Protein AF-A0A3A9UTT5-F1 (afdb_monomer_lite)

Structure (mmCIF, N/CA/C/O backbone):
data_AF-A0A3A9UTT5-F1
#
_entry.id   AF-A0A3A9UTT5-F1
#
loop_
_atom_site.group_PDB
_atom_site.id
_atom_site.type_symbol
_atom_site.label_atom_id
_atom_site.label_alt_id
_atom_site.label_comp_id
_atom_site.label_asym_id
_atom_site.label_entity_id
_atom_site.label_seq_id
_atom_site.pdbx_PDB_ins_code
_atom_site.Cartn_x
_atom_site.Cartn_y
_atom_site.Cartn_z
_atom_site.occupancy
_atom_site.B_iso_or_equiv
_atom_site.auth_seq_id
_atom_site.auth_comp_id
_atom_site.auth_asym_id
_atom_site.auth_atom_id
_atom_site.pdbx_PDB_model_num
ATOM 1 N N . MET A 1 1 ? -17.565 -3.829 21.965 1.00 59.84 1 MET A N 1
ATOM 2 C CA . MET A 1 1 ? -16.087 -3.809 22.070 1.00 59.84 1 MET A CA 1
ATOM 3 C C . MET A 1 1 ? -15.660 -2.797 23.115 1.00 59.84 1 MET A C 1
ATOM 5 O O . MET A 1 1 ? -16.307 -1.765 23.245 1.00 59.84 1 MET A O 1
ATOM 9 N N . ASN A 1 2 ? -14.602 -3.105 23.867 1.00 71.81 2 ASN A N 1
ATOM 10 C CA . ASN A 1 2 ? -14.089 -2.242 24.931 1.00 71.81 2 ASN A CA 1
ATOM 11 C C . ASN A 1 2 ? -13.657 -0.871 24.372 1.00 71.81 2 ASN A C 1
ATOM 13 O O . ASN A 1 2 ? -13.120 -0.802 23.267 1.00 71.81 2 ASN A O 1
ATOM 17 N N . LYS A 1 3 ? -13.869 0.217 25.125 1.00 70.62 3 LYS A N 1
ATOM 18 C CA . LYS A 1 3 ? -13.639 1.608 24.669 1.00 70.62 3 LYS A CA 1
ATOM 19 C C . LYS A 1 3 ? -12.223 1.832 24.107 1.00 70.62 3 LYS A C 1
ATOM 21 O O . LYS A 1 3 ? -12.067 2.541 23.118 1.00 70.62 3 LYS A O 1
ATOM 26 N N . ASN A 1 4 ? -11.224 1.154 24.675 1.00 80.44 4 ASN A N 1
ATOM 27 C CA . ASN A 1 4 ? -9.819 1.236 24.258 1.00 80.44 4 ASN A CA 1
ATOM 28 C C . ASN A 1 4 ? -9.573 0.660 22.853 1.00 80.44 4 ASN A C 1
ATOM 30 O O . ASN A 1 4 ? -8.792 1.222 22.090 1.00 80.44 4 ASN A O 1
ATOM 34 N N . TRP A 1 5 ? -10.285 -0.407 22.475 1.00 84.38 5 TRP A N 1
ATOM 35 C CA . TRP A 1 5 ? -10.155 -1.018 21.148 1.00 84.38 5 TRP A CA 1
ATOM 36 C C . TRP A 1 5 ? -10.652 -0.092 20.043 1.00 84.38 5 TRP A C 1
ATOM 38 O O . TRP A 1 5 ? -10.034 0.001 18.991 1.00 84.38 5 TRP A O 1
ATOM 48 N N . ARG A 1 6 ? -11.722 0.662 20.310 1.00 85.06 6 ARG A N 1
ATOM 49 C CA . ARG A 1 6 ? -12.276 1.613 19.342 1.00 85.06 6 ARG A CA 1
ATOM 50 C C . ARG A 1 6 ? -11.321 2.775 19.056 1.00 85.06 6 ARG A C 1
ATOM 52 O O . ARG A 1 6 ? -11.239 3.227 17.922 1.00 85.06 6 ARG A O 1
ATOM 59 N N . VAL A 1 7 ? -10.593 3.255 20.067 1.00 88.69 7 VAL A N 1
ATOM 60 C CA . VAL A 1 7 ? -9.579 4.310 19.882 1.00 88.69 7 VAL A CA 1
ATOM 61 C C . VAL A 1 7 ? -8.424 3.797 19.021 1.00 88.69 7 VAL A C 1
ATOM 63 O O . VAL A 1 7 ? -7.996 4.484 18.097 1.00 88.69 7 VAL A O 1
ATOM 66 N N . LEU A 1 8 ? -7.967 2.570 19.280 1.00 88.00 8 LEU A N 1
ATOM 67 C CA . LEU A 1 8 ? -6.905 1.926 18.511 1.00 88.00 8 LEU A CA 1
ATOM 68 C C . LEU A 1 8 ? -7.303 1.746 17.036 1.00 88.00 8 LEU A C 1
ATOM 70 O O . LEU A 1 8 ? -6.522 2.096 16.153 1.00 88.00 8 LEU A O 1
ATOM 74 N N . GLU A 1 9 ? -8.526 1.288 16.756 1.00 88.38 9 GLU A N 1
ATOM 75 C CA . GLU A 1 9 ? -9.044 1.160 15.383 1.00 88.38 9 GLU A CA 1
ATOM 76 C C . GLU A 1 9 ? -9.047 2.490 14.625 1.00 88.38 9 GLU A C 1
ATOM 78 O O . GLU A 1 9 ? -8.657 2.537 13.458 1.00 88.38 9 GLU A O 1
ATOM 83 N N . ILE A 1 10 ? -9.442 3.580 15.289 1.00 91.44 10 ILE A N 1
ATOM 84 C CA . ILE A 1 10 ? -9.449 4.919 14.686 1.00 91.44 10 ILE A CA 1
ATOM 85 C C . ILE A 1 10 ? -8.025 5.352 14.327 1.00 91.44 10 ILE A C 1
ATOM 87 O O . ILE A 1 10 ? -7.793 5.822 13.214 1.00 91.44 10 ILE A O 1
ATOM 91 N N . ILE A 1 11 ? -7.066 5.167 15.239 1.00 93.06 11 ILE A N 1
ATOM 92 C CA . ILE A 1 11 ? -5.664 5.539 15.004 1.00 93.06 11 ILE A CA 1
ATOM 93 C C . ILE A 1 11 ? -5.086 4.737 13.832 1.00 93.06 11 ILE A C 1
ATOM 95 O O . ILE A 1 11 ? -4.530 5.326 12.904 1.00 93.06 11 ILE A O 1
ATOM 99 N N . ILE A 1 12 ? -5.257 3.410 13.833 1.00 91.19 12 ILE A N 1
ATOM 100 C CA . ILE A 1 12 ? -4.763 2.544 12.751 1.00 91.19 12 ILE A CA 1
ATOM 101 C C . ILE A 1 12 ? -5.416 2.908 11.422 1.00 91.19 12 ILE A C 1
ATOM 103 O O . ILE A 1 12 ? -4.730 2.986 10.404 1.00 91.19 12 ILE A O 1
ATOM 107 N N . SER A 1 13 ? -6.722 3.170 11.421 1.00 93.50 13 SER A N 1
ATOM 108 C CA . SER A 1 13 ? -7.420 3.610 10.221 1.00 93.50 13 SER A CA 1
ATOM 109 C C . SER A 1 13 ? -6.817 4.892 9.649 1.00 93.50 13 SER A C 1
ATOM 111 O O . SER A 1 13 ? -6.549 4.965 8.451 1.00 93.50 13 SER A O 1
ATOM 113 N N . LEU A 1 14 ? -6.644 5.924 10.480 1.00 94.12 14 LEU A N 1
ATOM 114 C CA . LEU A 1 14 ? -6.111 7.206 10.022 1.00 94.12 14 LEU A CA 1
ATOM 115 C C . LEU A 1 14 ? -4.704 7.034 9.447 1.00 94.12 14 LEU A C 1
ATOM 117 O O . LEU A 1 14 ? -4.422 7.566 8.375 1.00 94.12 14 LEU A O 1
ATOM 121 N N . LEU A 1 15 ? -3.863 6.226 10.098 1.00 92.62 15 LEU A N 1
ATOM 122 C CA . LEU A 1 15 ? -2.541 5.880 9.579 1.00 92.62 15 LEU A CA 1
ATOM 123 C C . LEU A 1 15 ? -2.621 5.183 8.216 1.00 92.62 15 LEU A C 1
ATOM 125 O O . LEU A 1 15 ? -1.904 5.583 7.304 1.00 92.62 15 LE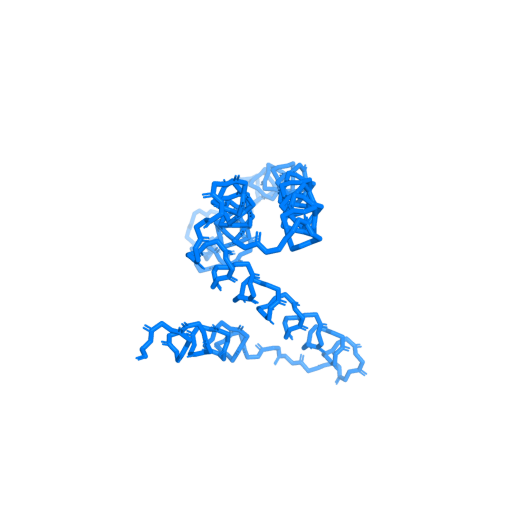U A O 1
ATOM 129 N N . GLN A 1 16 ? -3.505 4.195 8.041 1.00 92.94 16 GLN A N 1
ATOM 130 C CA . GLN A 1 16 ? -3.681 3.502 6.757 1.00 92.94 16 GLN A CA 1
ATOM 131 C C . GLN A 1 16 ? -4.137 4.449 5.641 1.00 92.94 16 GLN A C 1
ATOM 133 O O . GLN A 1 16 ? -3.586 4.421 4.542 1.00 92.94 16 GLN A O 1
ATOM 138 N N . ILE A 1 17 ? -5.105 5.325 5.924 1.00 95.62 17 ILE A N 1
ATOM 139 C CA . ILE A 1 17 ? -5.613 6.289 4.941 1.00 95.62 17 ILE A CA 1
ATOM 140 C C . ILE A 1 17 ? -4.509 7.270 4.538 1.00 95.62 17 ILE A C 1
ATOM 142 O O . ILE A 1 17 ? -4.254 7.444 3.346 1.00 95.62 17 ILE A O 1
ATOM 146 N N . ILE A 1 18 ? -3.827 7.879 5.515 1.00 95.19 18 ILE A N 1
ATOM 147 C CA . ILE A 1 18 ? -2.739 8.831 5.255 1.00 95.19 18 ILE A CA 1
ATOM 148 C C . ILE A 1 18 ? -1.626 8.146 4.459 1.00 95.19 18 ILE A C 1
ATOM 150 O O . ILE A 1 18 ? -1.167 8.685 3.453 1.00 95.19 18 ILE A O 1
ATOM 154 N N . PHE A 1 19 ? -1.231 6.937 4.856 1.00 91.69 19 PHE A N 1
ATOM 155 C CA . PHE A 1 19 ? -0.180 6.181 4.184 1.00 91.69 19 PHE A CA 1
ATOM 156 C C . PHE A 1 19 ? -0.543 5.844 2.731 1.00 91.69 19 PHE A C 1
ATOM 158 O O . PHE A 1 19 ? 0.260 6.075 1.826 1.00 91.69 19 PHE A O 1
ATOM 165 N N . GLY A 1 20 ? -1.767 5.371 2.478 1.00 92.12 20 GLY A N 1
ATOM 166 C CA . GLY A 1 20 ? -2.242 5.093 1.122 1.00 92.12 20 GLY A CA 1
ATOM 167 C C . GLY A 1 20 ? -2.284 6.342 0.233 1.00 92.12 20 GLY A C 1
ATOM 168 O O . GLY A 1 20 ? -1.884 6.278 -0.931 1.00 92.12 20 GLY A O 1
ATOM 169 N N . ILE A 1 21 ? -2.690 7.493 0.783 1.00 94.12 21 ILE A N 1
ATOM 170 C CA . ILE A 1 21 ? -2.673 8.780 0.066 1.00 94.12 21 ILE A CA 1
ATOM 171 C C . ILE A 1 21 ? -1.239 9.192 -0.276 1.00 94.12 21 ILE A C 1
ATOM 173 O O . ILE A 1 21 ? -0.969 9.549 -1.422 1.00 94.12 21 ILE A O 1
ATOM 177 N N . VAL A 1 22 ? -0.310 9.112 0.682 1.00 92.81 22 VAL A N 1
ATOM 178 C CA . VAL A 1 22 ? 1.106 9.447 0.457 1.00 92.81 22 VAL A CA 1
ATOM 179 C C . VAL A 1 22 ? 1.688 8.607 -0.680 1.00 92.81 22 VAL A C 1
ATOM 181 O O . VAL A 1 22 ? 2.334 9.151 -1.576 1.00 92.81 22 VAL A O 1
ATOM 184 N N . ILE A 1 23 ? 1.411 7.300 -0.701 1.00 89.25 23 ILE A N 1
ATOM 185 C CA . ILE A 1 23 ? 1.889 6.422 -1.773 1.00 89.25 23 ILE A CA 1
ATOM 186 C C . ILE A 1 23 ? 1.308 6.839 -3.137 1.00 89.25 23 ILE A C 1
ATOM 188 O O . ILE A 1 23 ? 2.056 6.925 -4.112 1.00 89.25 23 ILE A O 1
ATOM 192 N N . LEU A 1 24 ? 0.009 7.152 -3.224 1.00 91.44 24 LEU A N 1
ATOM 193 C CA . LEU A 1 24 ? -0.605 7.622 -4.475 1.00 91.44 24 LEU A CA 1
ATOM 194 C C . LEU A 1 24 ? 0.029 8.920 -4.985 1.00 91.44 24 LEU A C 1
ATOM 196 O O . LEU A 1 24 ? 0.325 9.030 -6.177 1.00 91.44 24 LEU A O 1
ATOM 200 N N . VAL A 1 25 ? 0.277 9.877 -4.086 1.00 91.88 25 VAL A N 1
ATOM 201 C CA . VAL A 1 25 ? 0.910 11.163 -4.418 1.00 91.88 25 VAL A CA 1
ATOM 202 C C . VAL A 1 25 ? 2.321 10.967 -4.977 1.00 91.88 25 VAL A C 1
ATOM 204 O O . VAL A 1 25 ? 2.725 11.710 -5.866 1.00 91.88 25 VAL A O 1
ATOM 207 N N . ILE A 1 26 ? 3.057 9.954 -4.516 1.00 87.31 26 ILE A N 1
ATOM 208 C CA . ILE A 1 26 ? 4.398 9.628 -5.025 1.00 87.31 26 ILE A CA 1
ATOM 209 C C . ILE A 1 26 ? 4.327 8.898 -6.380 1.00 87.31 26 ILE A C 1
ATOM 211 O O . ILE A 1 26 ? 5.112 9.180 -7.291 1.00 87.31 26 ILE A O 1
ATOM 215 N N . ILE A 1 27 ? 3.388 7.962 -6.550 1.00 86.75 27 ILE A N 1
ATOM 216 C CA . ILE A 1 27 ? 3.310 7.117 -7.754 1.00 86.75 27 ILE A CA 1
ATOM 217 C C . ILE A 1 27 ? 2.799 7.886 -8.977 1.00 86.75 27 ILE A C 1
ATOM 219 O O . ILE A 1 27 ? 3.372 7.752 -10.057 1.00 86.75 27 ILE A O 1
ATOM 223 N N . LEU A 1 28 ? 1.742 8.690 -8.836 1.00 84.62 28 LEU A N 1
ATOM 224 C CA . LEU A 1 28 ? 1.120 9.405 -9.961 1.00 84.62 28 LEU A CA 1
ATOM 225 C C . LEU A 1 28 ? 2.106 10.249 -10.799 1.00 84.62 28 LEU A C 1
ATOM 227 O O . LEU A 1 28 ? 2.138 10.080 -12.022 1.00 84.62 28 LEU A O 1
ATOM 231 N N . PRO A 1 29 ? 2.956 11.114 -10.210 1.00 85.62 29 PRO A N 1
ATOM 232 C CA . PRO A 1 29 ? 3.946 11.861 -10.984 1.00 85.62 29 PRO A CA 1
ATOM 233 C C . PRO A 1 29 ? 5.029 10.953 -11.581 1.00 85.62 29 PRO A C 1
ATOM 235 O O . PRO A 1 29 ? 5.555 11.253 -12.654 1.00 85.62 29 PRO A O 1
ATOM 238 N N . THR A 1 30 ? 5.343 9.833 -10.926 1.00 83.19 30 THR A N 1
ATOM 239 C CA . THR A 1 30 ? 6.320 8.847 -11.413 1.00 83.19 30 THR A CA 1
ATOM 240 C C . THR A 1 30 ? 5.818 8.145 -12.675 1.00 83.19 30 THR A C 1
ATOM 242 O O . THR A 1 30 ? 6.573 8.009 -13.636 1.00 83.19 30 THR A O 1
ATOM 245 N N . ILE A 1 31 ? 4.530 7.790 -12.721 1.00 82.50 31 ILE A N 1
ATOM 246 C CA . ILE A 1 31 ? 3.876 7.246 -13.922 1.00 82.50 31 ILE A CA 1
ATOM 247 C C . ILE A 1 31 ? 3.958 8.242 -15.068 1.00 82.50 31 ILE A C 1
ATOM 249 O O . ILE A 1 31 ? 4.353 7.874 -16.169 1.00 82.50 31 ILE A O 1
ATOM 253 N N . ASN A 1 32 ? 3.616 9.506 -14.813 1.00 81.38 32 ASN A N 1
ATOM 254 C CA . ASN A 1 32 ? 3.602 10.518 -15.864 1.00 81.38 32 ASN A CA 1
ATOM 255 C C . ASN A 1 32 ? 5.000 10.713 -16.478 1.00 81.38 32 ASN A C 1
ATOM 257 O O . ASN A 1 32 ? 5.152 10.755 -17.698 1.00 81.38 32 ASN A O 1
ATOM 261 N N . LYS A 1 33 ? 6.044 10.743 -15.638 1.00 82.44 33 LYS A N 1
ATOM 262 C CA . LYS A 1 33 ? 7.439 10.778 -16.104 1.00 82.44 33 LYS A CA 1
ATOM 263 C C . LYS A 1 33 ? 7.811 9.528 -16.900 1.00 82.44 33 LYS A C 1
ATOM 265 O O . LYS A 1 33 ? 8.415 9.656 -17.961 1.00 82.44 33 LYS A O 1
ATOM 270 N N . PHE A 1 34 ? 7.449 8.341 -16.412 1.00 80.50 34 PHE A N 1
ATOM 271 C CA . PHE A 1 34 ? 7.746 7.084 -17.096 1.00 80.50 34 PHE A CA 1
ATOM 272 C C . PHE A 1 34 ? 7.078 7.011 -18.469 1.00 80.50 34 PHE A C 1
ATOM 274 O O . PHE A 1 34 ? 7.754 6.715 -19.451 1.00 80.50 34 PHE A O 1
ATOM 281 N N . LEU A 1 35 ? 5.779 7.310 -18.555 1.00 79.75 35 LEU A N 1
ATOM 282 C CA . LEU A 1 35 ? 5.046 7.283 -19.819 1.00 79.75 35 LEU A CA 1
ATOM 283 C C . LEU A 1 35 ? 5.634 8.290 -20.803 1.00 79.75 35 LEU A C 1
ATOM 285 O O . LEU A 1 35 ? 5.857 7.927 -21.950 1.00 79.75 35 LEU A O 1
ATOM 289 N N . LYS A 1 36 ? 5.979 9.503 -20.351 1.00 82.00 36 LYS A N 1
ATOM 290 C CA . LYS A 1 36 ? 6.630 10.503 -21.205 1.00 82.00 36 LYS A CA 1
ATOM 291 C C . LYS A 1 36 ? 7.956 9.991 -21.779 1.00 82.00 36 LYS A C 1
ATOM 293 O O . LYS A 1 36 ? 8.130 9.972 -22.987 1.00 82.00 36 LYS A O 1
ATOM 298 N N . ILE A 1 37 ? 8.855 9.489 -20.929 1.00 79.12 37 ILE A N 1
ATOM 299 C CA . ILE A 1 37 ? 10.154 8.946 -21.369 1.00 79.12 37 ILE A CA 1
ATOM 300 C C . ILE A 1 37 ? 9.973 7.747 -22.306 1.00 79.12 37 ILE A C 1
ATOM 302 O O . ILE A 1 37 ? 10.747 7.579 -23.246 1.00 79.12 37 ILE A O 1
ATOM 306 N N . THR A 1 38 ? 8.978 6.904 -22.037 1.00 75.62 38 THR A N 1
ATOM 307 C CA . THR A 1 38 ? 8.752 5.678 -22.804 1.00 75.62 38 THR A CA 1
ATOM 308 C C . THR A 1 38 ? 8.148 5.986 -24.172 1.00 75.62 38 THR A C 1
ATOM 310 O O . THR A 1 38 ? 8.632 5.453 -25.161 1.00 75.62 38 THR A O 1
ATOM 313 N N . PHE A 1 39 ? 7.151 6.871 -24.255 1.00 76.69 39 PHE A N 1
ATOM 314 C CA . PHE A 1 39 ? 6.525 7.241 -25.529 1.00 76.69 39 PHE A CA 1
ATOM 315 C C . PHE A 1 39 ? 7.385 8.159 -26.394 1.00 76.69 39 PHE A C 1
ATOM 317 O O . PHE A 1 39 ? 7.265 8.098 -27.614 1.00 76.69 39 PHE A O 1
ATOM 324 N N . ASP A 1 40 ? 8.272 8.955 -25.793 1.00 78.00 40 ASP A N 1
ATOM 325 C CA . ASP A 1 40 ? 9.199 9.800 -26.552 1.00 78.00 40 ASP A CA 1
ATOM 326 C C . ASP A 1 40 ? 10.351 8.981 -27.181 1.00 78.00 40 ASP A C 1
ATOM 328 O O . ASP A 1 40 ? 10.931 9.417 -28.172 1.00 78.00 40 ASP A O 1
ATOM 332 N N . ASN A 1 41 ? 10.686 7.798 -26.636 1.00 74.62 41 ASN A N 1
ATOM 333 C CA . ASN A 1 41 ? 11.887 7.039 -27.030 1.00 74.62 41 ASN A CA 1
ATOM 334 C C . ASN A 1 41 ? 11.642 5.605 -27.541 1.00 74.62 41 ASN A C 1
ATOM 336 O O . ASN A 1 41 ? 12.559 5.022 -28.118 1.00 74.62 41 ASN A O 1
ATOM 340 N N . PHE A 1 42 ? 10.463 5.011 -27.328 1.00 70.56 42 PHE A N 1
ATOM 341 C CA . PHE A 1 42 ? 10.193 3.601 -27.644 1.00 70.56 42 PHE A CA 1
ATOM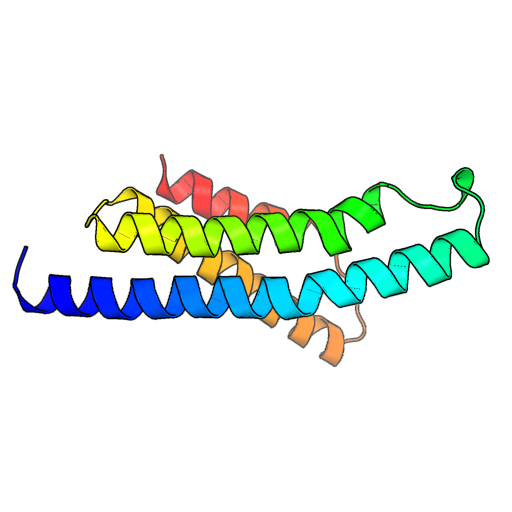 342 C C . PHE A 1 42 ? 8.843 3.415 -28.352 1.00 70.56 42 PHE A C 1
ATOM 344 O O . PHE A 1 42 ? 7.858 4.090 -28.051 1.00 70.56 42 PHE A O 1
ATOM 351 N N . THR A 1 43 ? 8.773 2.457 -29.281 1.00 70.31 43 THR A N 1
ATOM 352 C CA . THR A 1 43 ? 7.511 2.060 -29.928 1.00 70.31 43 THR A CA 1
ATOM 353 C C . THR A 1 43 ? 6.691 1.152 -29.006 1.00 70.31 43 THR A C 1
ATOM 355 O O . THR A 1 43 ? 7.243 0.435 -28.172 1.00 70.31 43 THR A O 1
ATOM 358 N N . TRP A 1 44 ? 5.359 1.143 -29.155 1.00 66.19 44 TRP A N 1
ATOM 359 C CA . TRP A 1 44 ? 4.445 0.334 -28.328 1.00 66.19 44 TRP A CA 1
ATOM 360 C C . TRP A 1 44 ? 4.812 -1.159 -28.263 1.00 66.19 44 TRP A C 1
ATOM 362 O O . TRP A 1 44 ? 4.582 -1.793 -27.237 1.00 66.19 44 TRP A O 1
ATOM 372 N N . GLU A 1 45 ? 5.434 -1.707 -29.310 1.00 64.75 45 GLU A N 1
ATOM 373 C CA . GLU A 1 45 ? 5.905 -3.100 -29.363 1.00 64.75 45 GLU A CA 1
ATOM 374 C C . GLU A 1 45 ? 7.053 -3.400 -28.384 1.00 64.75 45 GLU A C 1
ATOM 376 O O . GLU A 1 45 ? 7.233 -4.539 -27.960 1.00 64.75 45 GLU A O 1
ATOM 381 N N . GLN A 1 46 ? 7.817 -2.381 -27.986 1.00 67.56 46 GLN A N 1
ATOM 382 C CA . GLN A 1 46 ? 8.931 -2.503 -27.041 1.00 67.56 46 GLN A CA 1
ATOM 383 C C . GLN A 1 46 ? 8.473 -2.322 -25.583 1.00 67.56 46 GLN A C 1
ATOM 385 O O . GLN A 1 46 ? 9.212 -2.634 -24.641 1.00 67.56 46 GLN A O 1
ATOM 390 N N . ILE A 1 47 ? 7.242 -1.841 -25.375 1.00 71.94 47 ILE A N 1
ATOM 391 C CA . ILE A 1 47 ? 6.668 -1.611 -24.051 1.00 71.94 47 ILE A CA 1
ATOM 392 C C . ILE A 1 47 ? 6.104 -2.926 -23.518 1.00 71.94 47 ILE A C 1
ATOM 394 O O . ILE A 1 47 ? 5.041 -3.400 -23.911 1.00 71.94 47 ILE A O 1
ATOM 398 N N . SER A 1 48 ? 6.802 -3.512 -22.547 1.00 76.25 48 SER A N 1
ATOM 399 C CA . SER A 1 48 ? 6.288 -4.679 -21.834 1.00 76.25 48 SER A CA 1
ATOM 400 C C . SER A 1 48 ? 5.077 -4.294 -20.976 1.00 76.25 48 SER A C 1
ATOM 402 O O . SER A 1 48 ? 5.222 -3.648 -19.934 1.00 76.25 48 SER A O 1
ATOM 404 N N . ILE A 1 49 ? 3.888 -4.755 -21.378 1.00 73.19 49 ILE A N 1
ATOM 405 C CA . ILE A 1 49 ? 2.632 -4.623 -20.616 1.00 73.19 49 ILE A CA 1
ATOM 406 C C . ILE A 1 49 ? 2.813 -5.132 -19.178 1.00 73.19 49 ILE A C 1
ATOM 408 O O . ILE A 1 49 ? 2.331 -4.513 -18.231 1.00 73.19 49 ILE A O 1
ATOM 412 N N . TYR A 1 50 ? 3.580 -6.212 -19.001 1.00 70.50 50 TYR A N 1
ATOM 413 C CA . TYR A 1 50 ? 3.905 -6.764 -17.688 1.00 70.50 50 TYR A CA 1
ATOM 414 C C . TYR A 1 50 ? 4.594 -5.739 -16.774 1.00 70.50 50 TYR A C 1
ATOM 416 O O . TYR A 1 50 ? 4.148 -5.547 -15.645 1.00 70.50 50 TYR A O 1
ATOM 424 N N . LYS A 1 51 ? 5.620 -5.026 -17.267 1.00 70.25 51 LYS A N 1
ATOM 425 C CA . LYS A 1 51 ? 6.318 -3.985 -16.486 1.00 70.25 51 LYS A CA 1
ATOM 426 C C . LYS A 1 51 ? 5.388 -2.835 -16.112 1.00 70.25 51 LYS A C 1
ATOM 428 O O . LYS A 1 51 ? 5.508 -2.268 -15.030 1.00 70.25 51 LYS A O 1
ATOM 433 N N . LEU A 1 52 ? 4.462 -2.491 -17.003 1.00 72.94 52 LEU A N 1
ATOM 434 C CA . LEU A 1 52 ? 3.515 -1.404 -16.780 1.00 72.94 52 LEU A CA 1
ATOM 435 C C . LEU A 1 52 ? 2.508 -1.773 -15.676 1.00 72.94 52 LEU A C 1
ATOM 437 O O . LEU A 1 52 ? 2.236 -0.974 -14.777 1.00 72.94 52 LEU A O 1
ATOM 441 N N . ILE A 1 53 ? 2.029 -3.019 -15.680 1.00 70.88 53 ILE A N 1
ATOM 442 C CA . ILE A 1 53 ? 1.144 -3.549 -14.638 1.00 70.88 53 ILE A CA 1
ATOM 443 C C . ILE A 1 53 ? 1.882 -3.676 -13.298 1.00 70.88 53 ILE A C 1
ATOM 445 O O . ILE A 1 53 ? 1.376 -3.195 -12.281 1.00 70.88 53 ILE A O 1
ATOM 449 N N . SER A 1 54 ? 3.075 -4.280 -13.280 1.00 67.75 54 SER A N 1
ATOM 450 C CA . SER A 1 54 ? 3.812 -4.555 -12.039 1.00 67.75 54 SER A CA 1
ATOM 451 C C . SER A 1 54 ? 4.309 -3.288 -11.347 1.00 67.75 54 SER A C 1
ATOM 453 O O . SER A 1 54 ? 4.262 -3.206 -10.121 1.00 67.75 54 SER A O 1
ATOM 455 N N . ASN A 1 55 ? 4.767 -2.295 -12.114 1.00 73.31 55 ASN A N 1
ATOM 456 C CA . ASN A 1 55 ? 5.438 -1.121 -11.551 1.00 73.31 55 ASN A CA 1
ATOM 457 C C . ASN A 1 55 ? 4.484 0.034 -11.248 1.00 73.31 55 ASN A C 1
ATOM 459 O O . ASN A 1 55 ? 4.828 0.905 -10.451 1.00 73.31 55 ASN A O 1
ATOM 463 N N . PHE A 1 56 ? 3.299 0.057 -11.862 1.00 78.38 56 PHE A N 1
ATOM 464 C CA . PHE A 1 56 ? 2.380 1.189 -11.735 1.00 78.38 56 PHE A CA 1
ATOM 465 C C . PHE A 1 56 ? 0.989 0.767 -11.282 1.00 78.38 56 PHE A C 1
ATOM 467 O O . PHE A 1 56 ? 0.501 1.261 -10.264 1.00 78.38 56 PHE A O 1
ATOM 474 N N . LEU A 1 57 ? 0.365 -0.183 -11.983 1.00 80.00 57 LEU A N 1
ATOM 475 C CA . LEU A 1 57 ? -1.018 -0.572 -11.703 1.00 80.00 57 LEU A CA 1
ATOM 476 C C . LEU A 1 57 ? -1.155 -1.279 -10.345 1.00 80.00 57 LEU A C 1
ATOM 478 O O . LEU A 1 57 ? -2.046 -0.956 -9.561 1.00 80.00 57 LEU A O 1
ATOM 482 N N . LEU A 1 58 ? -0.244 -2.207 -10.043 1.00 80.00 58 LEU A N 1
ATOM 483 C CA . LEU A 1 58 ? -0.249 -2.971 -8.795 1.00 80.00 58 LEU A CA 1
ATOM 484 C C . LEU A 1 58 ? 0.014 -2.073 -7.567 1.00 80.00 58 LEU A C 1
ATOM 486 O O . LEU A 1 58 ? -0.753 -2.153 -6.604 1.00 80.00 58 LEU A O 1
ATOM 490 N N . PRO A 1 59 ? 0.999 -1.155 -7.580 1.00 82.00 59 PRO A N 1
ATOM 491 C CA . PRO A 1 59 ? 1.168 -0.165 -6.518 1.00 82.00 59 PRO A CA 1
ATOM 492 C C . PRO A 1 59 ? -0.038 0.763 -6.313 1.00 82.00 59 PRO A C 1
ATOM 494 O O . PRO A 1 59 ? -0.408 1.014 -5.163 1.00 82.00 59 PRO A O 1
ATOM 497 N N . ILE A 1 60 ? -0.688 1.235 -7.386 1.00 86.62 60 ILE A N 1
ATOM 498 C CA . ILE A 1 60 ? -1.932 2.020 -7.276 1.00 86.62 60 ILE A CA 1
ATOM 499 C C . ILE A 1 60 ? -3.017 1.190 -6.589 1.00 86.62 60 ILE A C 1
ATOM 501 O O . ILE A 1 60 ? -3.622 1.644 -5.618 1.00 86.62 60 ILE A O 1
ATOM 505 N N . PHE A 1 61 ? -3.231 -0.039 -7.058 1.00 86.06 61 PHE A N 1
ATOM 506 C CA . PHE A 1 61 ? -4.246 -0.936 -6.516 1.00 86.06 61 PHE A CA 1
ATOM 507 C C . PHE A 1 61 ? -4.028 -1.228 -5.025 1.00 86.06 61 PHE A C 1
ATOM 509 O O . PHE A 1 61 ? -4.956 -1.094 -4.227 1.00 86.06 61 PHE A O 1
ATOM 516 N N . LEU A 1 62 ? -2.793 -1.543 -4.618 1.00 85.31 62 LEU A N 1
ATOM 517 C CA . LEU A 1 62 ? -2.452 -1.761 -3.208 1.00 85.31 62 LEU A CA 1
ATOM 518 C C . LEU A 1 62 ? -2.680 -0.509 -2.350 1.00 85.31 62 LEU A C 1
ATOM 520 O O . LEU A 1 62 ? -3.122 -0.617 -1.207 1.00 85.31 62 LEU A O 1
ATOM 524 N N . SER A 1 63 ? -2.405 0.677 -2.892 1.00 89.31 63 SER A N 1
ATOM 525 C CA . SER A 1 63 ? -2.623 1.946 -2.183 1.00 89.31 63 SER A CA 1
ATOM 526 C C . SER A 1 63 ? -4.110 2.223 -1.968 1.00 89.31 63 SER A C 1
ATOM 528 O O . SER A 1 63 ? -4.513 2.627 -0.878 1.00 89.31 63 SER A O 1
ATOM 530 N N . LEU A 1 64 ? -4.940 1.934 -2.974 1.00 90.81 64 LEU A N 1
ATOM 531 C CA . LEU A 1 64 ? -6.398 2.008 -2.861 1.00 90.81 64 LEU A CA 1
ATOM 532 C C . LEU A 1 64 ? -6.941 0.992 -1.850 1.00 90.81 64 LEU A C 1
ATOM 534 O O . LEU A 1 64 ? -7.777 1.351 -1.024 1.00 90.81 64 LEU A O 1
ATOM 538 N N . LEU A 1 65 ? -6.433 -0.245 -1.853 1.00 90.12 65 LEU A N 1
ATOM 539 C CA . LEU A 1 65 ? -6.783 -1.253 -0.845 1.00 90.12 65 LEU A CA 1
ATOM 540 C C . LEU A 1 65 ? -6.435 -0.799 0.577 1.00 90.12 65 LEU A C 1
ATOM 542 O O . LEU A 1 65 ? -7.229 -1.015 1.490 1.00 90.12 65 LEU A O 1
ATOM 546 N N . CYS A 1 66 ? -5.294 -0.132 0.766 1.00 91.94 66 CYS A N 1
ATOM 547 C CA . CYS A 1 66 ? -4.899 0.437 2.055 1.00 91.94 66 CYS A CA 1
ATOM 548 C C . CYS A 1 66 ? -5.904 1.497 2.543 1.00 91.94 66 CYS A C 1
ATOM 550 O O . CYS A 1 66 ? -6.350 1.459 3.690 1.00 91.94 66 CYS A O 1
ATOM 552 N N . ILE A 1 67 ? -6.341 2.391 1.650 1.00 94.25 67 ILE A N 1
ATOM 553 C CA . ILE A 1 67 ? -7.349 3.415 1.966 1.00 94.25 67 ILE A CA 1
ATOM 554 C C . ILE A 1 67 ? -8.700 2.767 2.296 1.00 94.25 67 ILE A C 1
ATOM 556 O O . ILE A 1 67 ? -9.324 3.111 3.300 1.00 94.25 67 ILE A O 1
ATOM 560 N N . ILE A 1 68 ? -9.144 1.805 1.481 1.00 92.00 68 ILE A N 1
ATOM 561 C CA . ILE A 1 68 ? -10.408 1.082 1.686 1.00 92.00 68 ILE A CA 1
ATOM 562 C C . ILE A 1 68 ? -10.390 0.335 3.023 1.00 92.00 68 ILE A C 1
ATOM 564 O O . ILE A 1 68 ? -11.371 0.389 3.766 1.00 92.00 68 ILE A O 1
ATOM 568 N N . SER A 1 69 ? -9.273 -0.313 3.356 1.00 92.94 69 SER A N 1
ATOM 569 C CA . SER A 1 69 ? -9.057 -0.965 4.649 1.00 92.94 69 SER A CA 1
ATOM 570 C C . SER A 1 69 ? -9.254 0.006 5.815 1.00 92.94 69 SER A C 1
ATOM 572 O O . SER A 1 69 ? -10.032 -0.287 6.726 1.00 92.94 69 SER A O 1
ATOM 574 N N . GLY A 1 70 ? -8.640 1.192 5.753 1.00 91.62 70 GLY A N 1
ATOM 575 C CA . GLY A 1 70 ? -8.805 2.217 6.784 1.00 91.62 70 GLY A CA 1
ATOM 576 C C . GLY A 1 70 ? -10.262 2.672 6.916 1.00 91.62 70 GLY A C 1
ATOM 577 O O . GLY A 1 70 ? -10.830 2.659 8.006 1.00 91.62 70 GLY A O 1
ATOM 578 N N . ILE A 1 71 ? -10.937 2.951 5.797 1.00 93.94 71 ILE A N 1
ATOM 579 C CA . ILE A 1 71 ? -12.362 3.332 5.803 1.00 93.94 71 ILE A CA 1
ATOM 580 C C . ILE A 1 71 ? -13.243 2.234 6.430 1.00 93.94 71 ILE A C 1
ATOM 582 O O . ILE A 1 71 ? -14.192 2.535 7.160 1.00 93.94 71 ILE A O 1
ATOM 586 N N . LEU A 1 72 ? -12.950 0.958 6.164 1.00 91.31 72 LEU A N 1
ATOM 587 C CA . LEU A 1 72 ? -13.673 -0.172 6.756 1.00 91.31 72 LEU A CA 1
ATOM 588 C C . LEU A 1 72 ? -13.405 -0.308 8.262 1.00 91.31 72 LEU A C 1
ATOM 590 O O . LEU A 1 72 ? -14.339 -0.608 9.010 1.00 91.31 72 LEU A O 1
ATOM 594 N N . LEU A 1 73 ? -12.178 -0.029 8.709 1.00 90.19 73 LEU A N 1
ATOM 595 C CA . LEU A 1 73 ? -11.803 0.025 10.125 1.00 90.19 73 LEU A CA 1
ATOM 596 C C . LEU A 1 73 ? -12.537 1.141 10.885 1.00 90.19 73 LEU A C 1
ATOM 598 O O . LEU A 1 73 ? -12.992 0.895 11.998 1.00 90.19 73 LEU A O 1
ATOM 602 N N . LEU A 1 74 ? -12.779 2.316 10.282 1.00 91.06 74 LEU A N 1
ATOM 603 C CA . LEU A 1 74 ? -13.628 3.360 10.904 1.00 91.06 74 LEU A CA 1
ATOM 604 C C . LEU A 1 74 ? -15.060 2.895 11.158 1.00 91.06 74 LEU A C 1
ATOM 606 O O . LEU A 1 74 ? -15.727 3.383 12.070 1.00 91.06 74 LEU A O 1
ATOM 610 N N . ARG A 1 75 ? -15.546 1.964 10.335 1.00 89.38 75 ARG A N 1
ATOM 611 C CA . ARG A 1 75 ? -16.868 1.348 10.486 1.00 89.38 75 ARG A CA 1
ATOM 612 C C . ARG A 1 75 ? -16.839 0.122 11.406 1.00 89.38 75 ARG A C 1
ATOM 614 O O . ARG A 1 75 ? -17.834 -0.598 11.449 1.00 89.38 75 ARG A O 1
ATOM 621 N N . SER A 1 76 ? -15.716 -0.134 12.088 1.00 83.62 76 SER A N 1
ATOM 622 C CA . SER A 1 76 ? -15.454 -1.314 12.924 1.00 83.62 76 SER A CA 1
ATOM 623 C C . SER A 1 76 ? -15.822 -2.628 12.224 1.00 83.62 76 SER A C 1
ATOM 625 O O . SER A 1 76 ? -16.338 -3.564 12.836 1.00 83.62 76 SER A O 1
ATOM 627 N N . LYS A 1 77 ? -15.599 -2.699 10.904 1.00 83.50 77 LYS A N 1
ATOM 628 C CA . LYS A 1 77 ? -15.816 -3.924 10.134 1.00 83.50 77 LYS A CA 1
ATOM 629 C C . LYS A 1 77 ? -14.577 -4.804 10.226 1.00 83.50 77 LYS A C 1
ATOM 631 O O . LYS A 1 77 ? -13.483 -4.372 9.875 1.00 83.50 77 LYS A O 1
ATOM 636 N N . LEU A 1 78 ? -14.776 -6.071 10.589 1.00 84.56 78 LEU A N 1
ATOM 637 C CA . LEU A 1 78 ? -13.713 -7.081 10.659 1.00 84.56 78 LEU A CA 1
ATO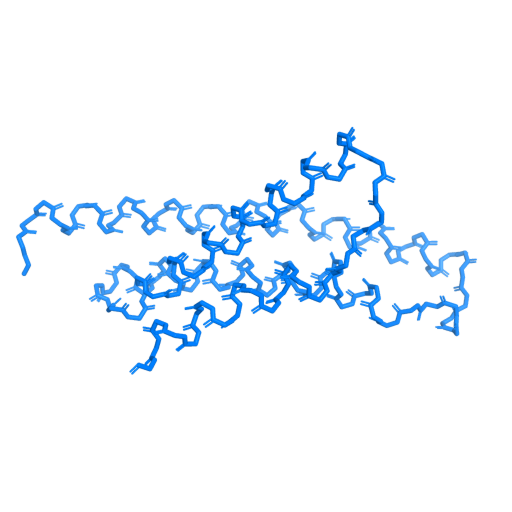M 638 C C . LEU A 1 78 ? -12.969 -7.250 9.320 1.00 84.56 78 LEU A C 1
ATOM 640 O O . LEU A 1 78 ? -11.764 -7.477 9.303 1.00 84.56 78 LEU A O 1
ATOM 644 N N . SER A 1 79 ? -13.649 -7.017 8.192 1.00 84.81 79 SER A N 1
ATOM 645 C CA . SER A 1 79 ? -13.023 -6.989 6.865 1.00 84.81 79 SER A CA 1
ATOM 646 C C . SER A 1 79 ? -11.908 -5.940 6.737 1.00 84.81 79 SER A C 1
ATOM 648 O O . SER A 1 79 ? -10.961 -6.160 5.992 1.00 84.81 79 SER A O 1
ATOM 650 N N . GLY A 1 80 ? -11.988 -4.814 7.456 1.00 86.25 80 GLY A N 1
ATOM 651 C CA . GLY A 1 80 ? -10.923 -3.806 7.478 1.00 86.25 80 GLY A CA 1
ATOM 652 C C . GLY A 1 80 ? -9.657 -4.315 8.169 1.00 86.25 80 GLY A C 1
ATOM 653 O O . GLY A 1 80 ? -8.555 -4.079 7.688 1.00 86.25 80 GLY A O 1
ATOM 654 N N . TRP A 1 81 ? -9.799 -5.101 9.239 1.00 87.69 81 TRP A N 1
ATOM 655 C CA . TRP A 1 81 ? -8.660 -5.754 9.888 1.00 87.69 81 TRP A CA 1
ATOM 656 C C . TRP A 1 81 ? -7.974 -6.760 8.966 1.00 87.69 81 TRP A C 1
ATOM 658 O O . TRP A 1 81 ? -6.756 -6.702 8.815 1.00 87.69 81 TRP A O 1
ATOM 668 N N . ILE A 1 82 ? -8.743 -7.633 8.309 1.00 87.56 82 ILE A N 1
ATOM 669 C CA . ILE A 1 82 ? -8.190 -8.652 7.403 1.00 87.56 82 ILE A CA 1
ATOM 670 C C . ILE A 1 82 ? -7.416 -7.996 6.255 1.00 87.56 82 ILE A C 1
ATOM 672 O O . ILE A 1 82 ? -6.262 -8.349 6.003 1.00 87.56 82 ILE A O 1
ATOM 676 N N . ILE A 1 83 ? -8.023 -7.014 5.580 1.00 86.88 83 ILE A N 1
ATOM 677 C CA . ILE A 1 83 ? -7.389 -6.327 4.445 1.00 86.88 83 ILE A CA 1
ATOM 678 C C . ILE A 1 83 ? -6.160 -5.543 4.919 1.00 86.88 83 ILE A C 1
ATOM 680 O O . ILE A 1 83 ? -5.118 -5.586 4.266 1.00 86.88 83 ILE A O 1
ATOM 684 N N . GLY A 1 84 ? -6.250 -4.872 6.069 1.00 86.12 84 GLY A N 1
ATOM 685 C CA . GLY A 1 84 ? -5.157 -4.089 6.635 1.00 86.12 84 GLY A CA 1
ATOM 686 C C . GLY A 1 84 ? -3.950 -4.941 7.007 1.00 86.12 84 GLY A C 1
ATOM 687 O O . GLY A 1 84 ? -2.837 -4.632 6.587 1.00 86.12 84 GLY A O 1
ATOM 688 N N . VAL A 1 85 ? -4.164 -6.030 7.751 1.00 86.38 85 VAL A N 1
ATOM 689 C CA . VAL A 1 85 ? -3.099 -6.981 8.110 1.00 86.38 85 VAL A CA 1
ATOM 690 C C . VAL A 1 85 ? -2.476 -7.563 6.848 1.00 86.38 85 VAL A C 1
ATOM 692 O O . VAL A 1 85 ? -1.258 -7.518 6.707 1.00 86.38 85 VAL A O 1
ATOM 695 N N . SER A 1 86 ? -3.302 -8.003 5.894 1.00 84.88 86 SER A N 1
ATOM 696 C CA . SER A 1 86 ? -2.820 -8.537 4.618 1.00 84.88 86 SER A CA 1
ATOM 697 C C . SER A 1 86 ? -1.923 -7.531 3.899 1.00 84.88 86 SER A C 1
ATOM 699 O O . SER A 1 86 ? -0.795 -7.869 3.549 1.00 84.88 86 SER A O 1
ATOM 701 N N . PHE A 1 87 ? -2.371 -6.279 3.746 1.00 85.94 87 PHE A N 1
ATOM 702 C CA . PHE A 1 87 ? -1.597 -5.205 3.119 1.00 85.94 87 PHE A CA 1
ATOM 703 C C . PHE A 1 87 ? -0.237 -4.988 3.798 1.00 85.94 87 PHE A C 1
ATOM 705 O O . PHE A 1 87 ? 0.789 -4.932 3.115 1.00 85.94 87 PHE A O 1
ATOM 712 N N . TRP A 1 88 ? -0.215 -4.879 5.130 1.00 84.31 88 TRP A N 1
ATOM 713 C CA . TRP A 1 88 ? 1.024 -4.664 5.879 1.00 84.31 88 TRP A CA 1
ATOM 714 C C . TRP A 1 88 ? 1.970 -5.858 5.770 1.00 84.31 88 TRP A C 1
ATOM 716 O O . TRP A 1 88 ? 3.167 -5.653 5.580 1.00 84.31 88 TRP A O 1
ATOM 726 N N . SER A 1 89 ? 1.450 -7.086 5.784 1.00 82.94 89 SER A N 1
ATOM 727 C CA . SER A 1 89 ? 2.240 -8.292 5.527 1.00 82.94 89 SER A CA 1
ATOM 728 C C . SER A 1 89 ? 2.868 -8.269 4.132 1.00 82.94 89 SER A C 1
ATOM 730 O O . SER A 1 89 ? 4.072 -8.496 4.022 1.00 82.94 89 SER A O 1
ATOM 732 N N . ILE A 1 90 ? 2.110 -7.913 3.079 1.00 82.06 90 ILE A N 1
ATOM 733 C CA . ILE A 1 90 ? 2.664 -7.755 1.718 1.00 82.06 90 ILE A CA 1
ATOM 734 C C . ILE A 1 90 ? 3.813 -6.745 1.739 1.00 82.06 90 ILE A C 1
ATOM 736 O O . ILE A 1 90 ? 4.889 -7.007 1.203 1.00 82.06 90 ILE A O 1
ATOM 740 N N . LYS A 1 91 ? 3.598 -5.586 2.373 1.00 80.00 91 LYS A N 1
ATOM 741 C CA . LYS A 1 91 ? 4.587 -4.507 2.403 1.00 80.00 91 LYS A CA 1
ATOM 742 C C . LYS A 1 91 ? 5.852 -4.889 3.158 1.00 80.00 91 LYS A C 1
ATOM 744 O O . LYS A 1 91 ? 6.936 -4.655 2.629 1.00 80.00 91 LYS A O 1
ATOM 749 N N . ILE A 1 92 ? 5.731 -5.521 4.322 1.00 81.81 92 ILE A N 1
ATOM 750 C CA . ILE A 1 92 ? 6.878 -5.991 5.108 1.00 81.81 92 ILE A CA 1
ATOM 751 C C . ILE A 1 92 ? 7.670 -7.036 4.321 1.00 81.81 92 ILE A C 1
ATOM 753 O O . ILE A 1 92 ? 8.879 -6.880 4.169 1.00 81.81 92 ILE A O 1
ATOM 757 N N . VAL A 1 93 ? 7.001 -8.047 3.755 1.00 81.00 93 VAL A N 1
ATOM 758 C CA . VAL A 1 93 ? 7.663 -9.083 2.944 1.00 81.00 93 VAL A CA 1
ATOM 759 C C . VAL A 1 93 ? 8.367 -8.456 1.744 1.00 81.00 93 VAL A C 1
ATOM 761 O O . VAL A 1 93 ? 9.540 -8.737 1.516 1.00 81.00 93 VAL A O 1
ATOM 764 N N . SER A 1 94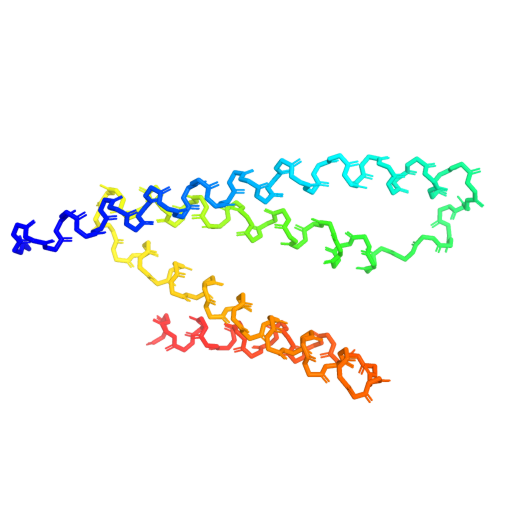 ? 7.697 -7.553 1.021 1.00 76.12 94 SER A N 1
ATOM 765 C CA . SER A 1 94 ? 8.308 -6.857 -0.114 1.00 76.12 94 SER A CA 1
ATOM 766 C C . SER A 1 94 ? 9.527 -6.026 0.298 1.00 76.12 94 SER A C 1
ATOM 768 O O . SER A 1 94 ? 10.529 -6.042 -0.405 1.00 76.12 94 SER A O 1
ATOM 770 N N . GLY A 1 95 ? 9.480 -5.354 1.454 1.00 76.88 95 GLY A N 1
ATOM 771 C CA . GLY A 1 95 ? 10.588 -4.546 1.963 1.00 76.88 95 GLY A CA 1
ATOM 772 C C . GLY A 1 95 ? 11.792 -5.389 2.377 1.00 76.88 95 GLY A C 1
ATOM 773 O O . GLY A 1 95 ? 12.913 -5.067 1.996 1.00 76.88 95 GLY A O 1
ATOM 774 N N . ILE A 1 96 ? 11.559 -6.496 3.091 1.00 77.88 96 ILE A N 1
ATOM 775 C CA . ILE A 1 96 ? 12.612 -7.454 3.467 1.00 77.88 96 ILE A CA 1
ATOM 776 C C . ILE A 1 96 ? 13.278 -8.023 2.214 1.00 77.88 96 ILE A C 1
ATOM 778 O O . ILE A 1 96 ? 14.500 -8.120 2.160 1.00 77.88 96 ILE A O 1
ATOM 782 N N . PHE A 1 97 ? 12.487 -8.377 1.201 1.00 73.44 97 PHE A N 1
ATOM 783 C CA . PHE A 1 97 ? 13.008 -8.966 -0.027 1.00 73.44 97 PHE A CA 1
ATOM 784 C C . PHE A 1 97 ? 13.838 -7.962 -0.834 1.00 73.44 97 PHE A C 1
ATOM 786 O O . PHE A 1 97 ? 14.937 -8.294 -1.268 1.00 73.44 97 PHE A O 1
ATOM 793 N N . THR A 1 98 ? 13.357 -6.722 -0.981 1.00 71.62 98 THR A N 1
ATOM 794 C CA . THR A 1 98 ? 14.121 -5.644 -1.628 1.00 71.62 98 THR A CA 1
ATOM 795 C C . THR A 1 98 ? 15.429 -5.378 -0.890 1.00 71.62 98 THR A C 1
ATOM 797 O O . THR A 1 98 ? 16.471 -5.308 -1.531 1.00 71.62 98 THR A O 1
ATOM 800 N N . PHE A 1 99 ? 15.397 -5.307 0.444 1.00 73.62 99 PHE A N 1
ATOM 801 C CA . PHE A 1 99 ? 16.599 -5.118 1.255 1.00 73.62 99 PHE A CA 1
ATOM 802 C C . PHE A 1 99 ? 17.593 -6.276 1.090 1.00 73.62 99 PHE A C 1
ATOM 804 O O . PHE A 1 99 ? 18.780 -6.048 0.891 1.00 73.62 99 PHE A O 1
ATOM 811 N N . TYR A 1 100 ? 17.116 -7.525 1.122 1.00 74.81 100 TYR A N 1
ATOM 812 C CA . TYR A 1 100 ? 17.963 -8.701 0.925 1.00 74.81 100 TYR A CA 1
ATOM 813 C C . TYR A 1 100 ? 18.622 -8.716 -0.459 1.00 74.81 100 TYR A C 1
ATOM 815 O O . TYR A 1 100 ? 19.791 -9.071 -0.576 1.00 74.81 100 TYR A O 1
ATOM 823 N N . ILE A 1 101 ? 17.890 -8.313 -1.496 1.00 69.50 101 ILE A N 1
ATOM 824 C CA . ILE A 1 101 ? 18.407 -8.221 -2.864 1.00 69.50 101 ILE A CA 1
ATOM 825 C C . ILE A 1 101 ? 19.446 -7.117 -2.994 1.00 69.50 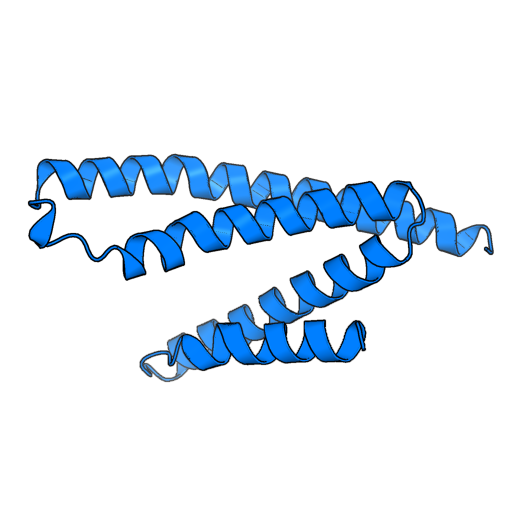101 ILE A C 1
ATOM 827 O O . ILE A 1 101 ? 20.495 -7.349 -3.576 1.00 69.50 101 ILE A O 1
ATOM 831 N N . GLU A 1 102 ? 19.181 -5.934 -2.447 1.00 72.25 102 GLU A N 1
ATOM 832 C CA . GLU A 1 102 ? 20.110 -4.803 -2.529 1.00 72.25 102 GLU A CA 1
ATOM 833 C C . GLU A 1 102 ? 21.436 -5.103 -1.811 1.00 72.25 102 GLU A C 1
ATOM 835 O O . GLU A 1 102 ? 22.487 -4.611 -2.209 1.00 72.25 102 GLU A O 1
ATOM 840 N N . VAL A 1 103 ? 21.399 -5.970 -0.795 1.00 73.94 103 VAL A N 1
ATOM 841 C CA . VAL A 1 103 ? 22.589 -6.448 -0.080 1.00 73.94 103 VAL A CA 1
ATOM 842 C C . VAL A 1 103 ? 23.321 -7.578 -0.821 1.00 73.94 103 VAL A C 1
ATOM 844 O O . VAL A 1 103 ? 24.540 -7.667 -0.696 1.00 73.94 103 VAL A O 1
ATOM 847 N N . ASN A 1 104 ? 22.618 -8.435 -1.575 1.00 74.56 104 ASN A N 1
ATOM 848 C CA . ASN A 1 104 ? 23.194 -9.647 -2.189 1.00 74.56 104 ASN A CA 1
ATOM 849 C C . ASN A 1 104 ? 23.282 -9.623 -3.732 1.00 74.56 104 ASN A C 1
ATOM 851 O O . ASN A 1 104 ? 23.733 -10.599 -4.320 1.00 74.56 104 ASN A O 1
ATOM 855 N N . ASP A 1 105 ? 22.879 -8.529 -4.385 1.00 68.31 105 ASP A N 1
ATOM 856 C CA . ASP A 1 105 ? 22.919 -8.306 -5.846 1.00 68.31 105 ASP A CA 1
ATOM 857 C C . ASP A 1 105 ? 22.155 -9.364 -6.690 1.00 68.31 105 ASP A C 1
ATOM 859 O O . ASP A 1 105 ? 22.426 -9.595 -7.872 1.00 68.31 105 ASP A O 1
ATOM 863 N N . ASP A 1 106 ? 21.155 -10.015 -6.084 1.00 66.12 106 ASP A N 1
ATOM 864 C CA . ASP A 1 106 ? 20.375 -11.100 -6.693 1.00 66.12 106 ASP A CA 1
ATOM 865 C C . ASP A 1 106 ? 19.163 -10.601 -7.505 1.00 66.12 106 ASP A C 1
ATOM 867 O O . ASP A 1 106 ? 18.450 -9.672 -7.129 1.00 66.12 106 ASP A O 1
ATOM 871 N N . LYS A 1 107 ? 18.830 -11.271 -8.618 1.00 59.56 107 LYS A N 1
ATOM 872 C CA . LYS A 1 107 ? 17.626 -10.928 -9.405 1.00 59.56 107 LYS A CA 1
ATOM 873 C C . LYS A 1 107 ? 16.335 -11.389 -8.695 1.00 59.56 107 LYS A C 1
ATOM 875 O O . LYS A 1 107 ? 16.182 -12.588 -8.457 1.00 59.56 107 LYS A O 1
ATOM 880 N N . PRO A 1 108 ? 15.347 -10.502 -8.439 1.00 59.75 108 PRO A N 1
ATOM 881 C CA . PRO A 1 108 ? 14.112 -10.876 -7.750 1.00 59.75 108 PRO A CA 1
ATOM 882 C C . PRO A 1 108 ? 13.255 -11.855 -8.549 1.00 59.75 108 PRO A C 1
ATOM 884 O O . PRO A 1 108 ? 12.873 -11.583 -9.690 1.00 59.75 108 PRO A O 1
ATOM 887 N N . ASN A 1 109 ? 12.807 -12.923 -7.888 1.00 60.19 109 ASN A N 1
ATOM 888 C CA . ASN A 1 109 ? 11.686 -13.722 -8.368 1.00 60.19 109 ASN A CA 1
ATOM 889 C C . ASN A 1 109 ? 10.363 -13.075 -7.911 1.00 60.19 109 ASN A C 1
ATOM 891 O O . ASN A 1 109 ? 9.817 -13.398 -6.857 1.00 60.19 109 ASN A O 1
ATOM 895 N N . LEU A 1 110 ? 9.865 -12.117 -8.701 1.00 55.44 110 LEU A N 1
ATOM 896 C CA . LEU A 1 110 ? 8.652 -11.319 -8.433 1.00 55.44 110 LEU A CA 1
ATOM 897 C C . LEU A 1 110 ? 7.403 -12.158 -8.101 1.00 55.44 110 LEU A C 1
ATOM 899 O O . LEU A 1 110 ? 6.530 -11.696 -7.368 1.00 55.44 110 LEU A O 1
ATOM 903 N N . LEU A 1 111 ? 7.338 -13.401 -8.588 1.00 53.22 111 LEU A N 1
ATOM 904 C CA . LEU A 1 111 ? 6.274 -14.352 -8.262 1.00 53.22 111 LEU A CA 1
ATOM 905 C C . LEU A 1 111 ? 6.212 -14.667 -6.762 1.00 53.22 111 LEU A C 1
ATOM 907 O O . LEU A 1 111 ? 5.119 -14.701 -6.210 1.00 53.22 111 LEU A O 1
ATOM 911 N N . LEU A 1 112 ? 7.348 -14.819 -6.075 1.00 57.84 112 LEU A N 1
ATOM 912 C CA . LEU A 1 112 ? 7.389 -15.086 -4.629 1.00 57.84 112 LEU A CA 1
ATOM 913 C C . LEU A 1 112 ? 6.893 -13.888 -3.805 1.00 57.84 112 LEU A C 1
ATOM 915 O O . LEU A 1 112 ? 6.183 -14.074 -2.817 1.00 57.84 112 LEU A O 1
ATOM 919 N N . ILE A 1 113 ? 7.199 -12.666 -4.254 1.00 58.34 113 ILE A N 1
ATOM 920 C CA . ILE A 1 113 ? 6.790 -11.411 -3.599 1.00 58.34 113 ILE A CA 1
ATOM 921 C C . ILE A 1 113 ? 5.268 -11.227 -3.657 1.00 58.34 113 ILE A C 1
ATOM 923 O O . ILE A 1 113 ? 4.678 -10.674 -2.733 1.00 58.34 113 ILE A O 1
ATOM 927 N N . ILE A 1 114 ? 4.628 -11.690 -4.734 1.00 58.09 114 ILE A N 1
ATOM 928 C CA . ILE A 1 114 ? 3.179 -11.567 -4.926 1.00 58.09 114 ILE A CA 1
ATOM 929 C C . ILE A 1 114 ? 2.443 -12.772 -4.332 1.00 58.09 114 ILE A C 1
ATOM 931 O O . ILE A 1 114 ? 1.419 -12.590 -3.684 1.00 58.09 114 ILE A O 1
ATOM 935 N N . ILE A 1 115 ? 2.953 -13.994 -4.513 1.00 62.25 115 ILE A N 1
ATOM 936 C CA . ILE A 1 115 ? 2.250 -15.230 -4.139 1.00 62.25 115 ILE A CA 1
ATOM 937 C C . ILE A 1 115 ? 2.227 -15.449 -2.628 1.00 62.25 115 ILE A C 1
ATOM 939 O O . ILE A 1 115 ? 1.178 -15.817 -2.106 1.00 62.25 115 ILE A O 1
ATOM 943 N N . ILE A 1 116 ? 3.333 -15.214 -1.912 1.00 62.03 116 ILE A N 1
ATOM 944 C CA . ILE A 1 116 ? 3.387 -15.464 -0.461 1.00 62.03 116 ILE A CA 1
ATOM 945 C C . ILE A 1 116 ? 2.349 -14.614 0.286 1.00 62.03 116 ILE A C 1
ATOM 947 O O . ILE A 1 116 ? 1.583 -15.170 1.077 1.00 62.03 116 ILE A O 1
ATOM 951 N N . PRO A 1 117 ? 2.239 -13.299 0.030 1.00 54.53 117 PRO A N 1
ATOM 952 C CA . PRO A 1 117 ? 1.268 -12.489 0.747 1.00 54.53 117 PRO A CA 1
ATOM 953 C C . PRO A 1 117 ? -0.171 -12.721 0.270 1.00 54.53 117 PRO A C 1
ATOM 955 O O . PRO A 1 117 ? -1.096 -12.584 1.067 1.00 54.53 117 PRO A O 1
ATOM 958 N N . LEU A 1 118 ? -0.374 -13.121 -0.993 1.00 56.75 118 LEU A N 1
ATOM 959 C CA . LEU A 1 118 ? -1.694 -13.503 -1.508 1.00 56.75 118 LEU A CA 1
ATOM 960 C C . LEU A 1 118 ? -2.189 -14.811 -0.871 1.00 56.75 118 LEU A C 1
ATOM 962 O O . LEU A 1 118 ? -3.342 -14.887 -0.461 1.00 56.75 118 LEU A O 1
ATOM 966 N N . LEU A 1 119 ? -1.312 -15.812 -0.721 1.00 55.91 119 LEU A N 1
ATOM 967 C CA . LEU A 1 119 ? -1.599 -17.053 0.009 1.00 55.91 119 LEU A CA 1
ATOM 968 C C . LEU A 1 119 ? -1.904 -16.778 1.481 1.00 55.91 119 LEU A C 1
ATOM 970 O O . LEU A 1 119 ? -2.838 -17.359 2.022 1.00 55.91 119 LEU A O 1
ATOM 974 N N . PHE A 1 120 ? -1.160 -15.868 2.113 1.00 57.12 120 PHE A N 1
ATOM 975 C CA . PHE A 1 120 ? -1.406 -15.474 3.500 1.00 57.12 120 PHE A CA 1
ATOM 976 C C . PHE A 1 120 ? -2.759 -14.763 3.666 1.00 57.12 120 PHE A C 1
ATOM 978 O O . PHE A 1 120 ? -3.490 -15.039 4.613 1.00 57.12 120 PHE A O 1
ATOM 985 N N . ALA A 1 121 ? -3.129 -13.900 2.714 1.00 53.59 121 ALA A N 1
ATOM 986 C CA . ALA A 1 121 ? -4.439 -13.255 2.688 1.00 53.59 121 ALA A CA 1
ATOM 987 C C . ALA A 1 121 ? -5.580 -14.266 2.468 1.00 53.59 121 ALA A C 1
ATOM 989 O O . ALA A 1 121 ? -6.604 -14.172 3.137 1.00 53.59 121 ALA A O 1
ATOM 990 N N . ILE A 1 122 ? -5.402 -15.253 1.580 1.00 59.53 122 ILE A N 1
ATOM 991 C CA . ILE A 1 122 ? -6.380 -16.331 1.342 1.00 59.53 122 ILE A CA 1
ATOM 992 C C . ILE A 1 122 ? -6.542 -17.210 2.593 1.00 59.53 122 ILE A C 1
ATOM 994 O O . ILE A 1 122 ? -7.667 -17.488 2.994 1.00 59.53 122 ILE A O 1
ATOM 998 N N . LEU A 1 123 ? -5.441 -17.578 3.258 1.00 52.16 123 LEU A N 1
ATOM 999 C CA . LEU A 1 123 ? -5.449 -18.354 4.508 1.00 52.16 123 LEU A CA 1
ATOM 1000 C C . LEU A 1 123 ? -6.089 -17.619 5.695 1.00 52.16 123 LEU A C 1
ATOM 1002 O O . LEU A 1 123 ? -6.533 -18.268 6.629 1.00 52.16 123 LEU A O 1
ATOM 1006 N N . LEU A 1 124 ? -6.120 -16.284 5.683 1.00 50.12 124 LEU A N 1
ATOM 1007 C CA . LEU A 1 124 ? -6.805 -15.477 6.703 1.00 50.12 124 LEU A CA 1
ATOM 1008 C C . LEU A 1 124 ? -8.308 -15.300 6.430 1.00 50.12 124 LEU A C 1
ATOM 1010 O O . LEU A 1 124 ? -9.032 -14.825 7.305 1.00 50.12 124 LEU A O 1
ATOM 1014 N N . ILE A 1 125 ? -8.759 -15.610 5.211 1.00 49.50 125 ILE A N 1
ATOM 1015 C CA . ILE A 1 125 ? -10.154 -15.479 4.767 1.00 49.50 125 ILE A CA 1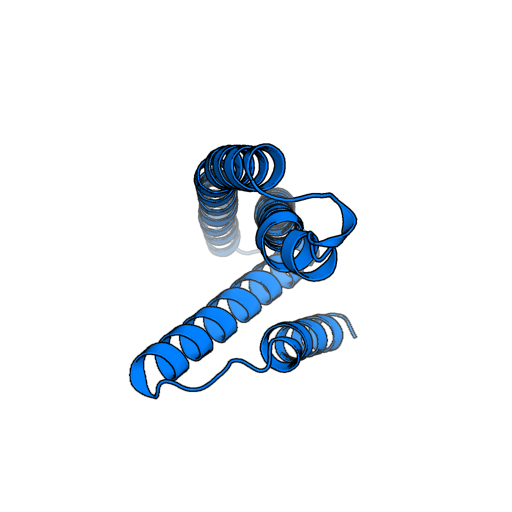
ATOM 1016 C C . ILE A 1 125 ? -10.895 -16.829 4.821 1.00 49.50 125 ILE A C 1
ATOM 1018 O O . ILE A 1 125 ? -12.114 -16.824 5.003 1.00 49.50 125 ILE A O 1
ATOM 1022 N N . CYS A 1 126 ? -10.187 -17.951 4.658 1.00 41.81 126 CYS A N 1
ATOM 1023 C CA . CYS A 1 126 ? -10.703 -19.318 4.814 1.00 41.81 126 CYS A CA 1
ATOM 1024 C C . CYS A 1 126 ? -10.687 -19.783 6.275 1.00 41.81 126 CYS A C 1
ATOM 1026 O O . CYS A 1 126 ? -11.654 -20.479 6.655 1.00 41.81 126 CYS A O 1
#

Secondary structure (DSSP, 8-state):
--HHHHHHHHHHHHHHHHHHHHHHHHHHHHHHHHHHHHHHH--GGGS-HHHHIIIIIHHHHHHHHHHHHHHHHHTT-HHHHHHHHHHHHHHHHHHHHHHHHHHHTPPP-HHHHHHHHHHHHHHHH-

Sequence (126 aa):
MNKNWRVLEIIISLLQIIFGIVILVIILPTINKFLKITFDNFTWEQISIYKLISNFLLPIFLSLLCIISGILLLRSKLSGWIIGVSFWSIKIVSGIFTFYIEVNDDKPNLLLIIIIPLLFAILLIC

Foldseek 3Di:
DDPVVLVVLLVQLVVLQVVLVVLCVVQVVVLVVVVVVDVVPHDPVPDDPVCCCVRRVVSNVLSVLSNVLSVCSNVVHVVSVLSNVLSVVLVVLVVVQVVVCVVVVDDDPVCCSPVVSVVVSVVSVD

pLDDT: mean 78.1, std 12.53, range [41.81, 95.62]

Radius of gyration: 17.33 Å; chains: 1; bounding box: 40×31×55 Å